Protein AF-A0A1G1TDZ5-F1 (afdb_monomer_lite)

Structure (mmCIF, N/CA/C/O backbone):
data_AF-A0A1G1TDZ5-F1
#
_entry.id   AF-A0A1G1TDZ5-F1
#
loop_
_atom_site.group_PDB
_atom_site.id
_atom_site.type_symbol
_atom_site.label_atom_id
_atom_site.label_alt_id
_atom_site.label_comp_id
_atom_site.label_asym_id
_atom_site.label_entity_id
_atom_site.label_seq_id
_atom_site.pdbx_PDB_ins_code
_atom_site.Cartn_x
_atom_site.Cartn_y
_atom_site.Cartn_z
_atom_site.occupancy
_atom_site.B_iso_or_equiv
_atom_site.auth_seq_id
_atom_site.auth_comp_id
_atom_site.auth_asym_id
_atom_site.auth_atom_id
_atom_site.pdbx_PDB_model_num
ATOM 1 N N . MET A 1 1 ? 44.564 61.780 10.512 1.00 38.81 1 MET A N 1
ATOM 2 C CA . MET A 1 1 ? 43.753 62.614 11.423 1.00 38.81 1 MET A CA 1
ATOM 3 C C . MET A 1 1 ? 42.324 62.587 10.901 1.00 38.81 1 MET A C 1
ATOM 5 O O . MET A 1 1 ? 42.172 62.954 9.751 1.00 38.81 1 MET A O 1
ATOM 9 N N . MET A 1 2 ? 41.380 62.077 11.715 1.00 38.62 2 MET A N 1
ATOM 10 C CA . MET A 1 2 ? 39.972 62.515 11.879 1.00 38.62 2 MET A CA 1
ATOM 11 C C . MET A 1 2 ? 39.078 62.724 10.620 1.00 38.62 2 MET A C 1
ATOM 13 O O . MET A 1 2 ? 39.491 63.368 9.676 1.00 38.62 2 MET A O 1
ATOM 17 N N . ILE A 1 3 ? 37.817 62.282 10.505 1.00 43.81 3 ILE A N 1
ATOM 18 C CA . ILE A 1 3 ? 36.762 61.970 11.483 1.00 43.81 3 ILE A CA 1
ATOM 19 C C . ILE A 1 3 ? 35.756 60.972 10.881 1.00 43.81 3 ILE A C 1
ATOM 21 O O . ILE A 1 3 ? 35.328 61.070 9.735 1.00 43.81 3 ILE A O 1
ATOM 25 N N . THR A 1 4 ? 35.364 60.048 11.745 1.00 51.38 4 THR A N 1
ATOM 26 C CA . THR A 1 4 ? 34.229 59.129 11.736 1.00 51.38 4 THR A CA 1
ATOM 27 C C . THR A 1 4 ? 32.879 59.829 11.514 1.00 51.38 4 THR A C 1
ATOM 29 O O . THR A 1 4 ? 32.547 60.743 12.261 1.00 51.38 4 THR A O 1
ATOM 32 N N . MET A 1 5 ? 32.019 59.312 10.632 1.00 58.53 5 MET A N 1
ATOM 33 C CA . MET A 1 5 ? 30.567 59.453 10.806 1.00 58.53 5 MET A CA 1
ATOM 34 C C . MET A 1 5 ? 29.877 58.104 10.625 1.00 58.53 5 MET A C 1
ATOM 36 O O . MET A 1 5 ? 29.780 57.548 9.535 1.00 58.53 5 MET A O 1
ATOM 40 N N . ARG A 1 6 ? 29.434 57.580 11.770 1.00 50.53 6 ARG A N 1
ATOM 41 C CA . ARG A 1 6 ? 28.494 56.474 11.908 1.00 50.53 6 ARG A CA 1
ATOM 42 C C . ARG A 1 6 ? 27.103 56.989 11.552 1.00 50.53 6 ARG A C 1
ATOM 44 O O . ARG A 1 6 ? 26.657 57.956 12.160 1.00 50.53 6 ARG A O 1
ATOM 51 N N . ILE A 1 7 ? 26.394 56.289 10.675 1.00 61.31 7 ILE A N 1
ATOM 52 C CA . ILE A 1 7 ? 24.932 56.329 10.657 1.00 61.31 7 ILE A CA 1
ATOM 53 C C . ILE A 1 7 ? 24.463 54.914 10.976 1.00 61.31 7 ILE A C 1
ATOM 55 O O . ILE A 1 7 ? 24.656 53.981 10.201 1.00 61.31 7 ILE A O 1
ATOM 59 N N . LEU A 1 8 ? 23.921 54.770 12.186 1.00 53.78 8 LEU A N 1
ATOM 60 C CA . LEU A 1 8 ? 23.141 53.618 12.609 1.00 53.78 8 LEU A CA 1
ATOM 61 C C . LEU A 1 8 ? 21.880 53.558 11.740 1.00 53.78 8 LEU A C 1
ATOM 63 O O . LEU A 1 8 ? 21.056 54.467 11.807 1.00 53.78 8 LEU A O 1
ATOM 67 N N . ALA A 1 9 ? 21.696 52.474 10.992 1.00 59.50 9 ALA A N 1
ATOM 68 C CA . ALA A 1 9 ? 20.380 52.079 10.509 1.00 59.50 9 ALA A CA 1
ATOM 69 C C . ALA A 1 9 ? 19.887 50.928 11.392 1.00 59.50 9 ALA A C 1
ATOM 71 O O . ALA A 1 9 ? 20.308 49.780 11.256 1.00 59.50 9 ALA A O 1
ATOM 72 N N . LEU A 1 10 ? 19.027 51.281 12.347 1.00 52.91 10 LEU A N 1
ATOM 73 C CA . LEU A 1 10 ? 18.202 50.360 13.116 1.00 52.91 10 LEU A CA 1
ATOM 74 C C . LEU A 1 10 ? 17.200 49.727 12.133 1.00 52.91 10 LEU A C 1
ATOM 76 O O . LEU A 1 10 ? 16.201 50.353 11.786 1.00 52.91 10 LEU A O 1
ATOM 80 N N . VAL A 1 11 ? 17.468 48.516 11.640 1.00 60.44 11 VAL A N 1
ATOM 81 C CA . VAL A 1 11 ? 16.445 47.739 10.927 1.00 60.44 11 VAL A CA 1
ATOM 82 C C . VAL A 1 11 ? 15.731 46.882 11.958 1.00 60.44 11 VAL A C 1
ATOM 84 O O . VAL A 1 11 ? 16.315 45.997 12.582 1.00 60.44 11 VAL A O 1
ATOM 87 N N . GLY A 1 12 ? 14.475 47.261 12.182 1.00 54.78 12 GLY A N 1
ATOM 88 C CA . GLY A 1 12 ? 13.583 46.706 13.178 1.00 54.78 12 GLY A CA 1
ATOM 89 C C . GLY A 1 12 ? 13.302 45.221 12.987 1.00 54.78 12 GLY A C 1
ATOM 90 O O . GLY A 1 12 ? 13.260 44.684 11.881 1.00 54.78 12 GLY A O 1
ATOM 91 N N . LEU A 1 13 ? 13.081 44.597 14.139 1.00 54.72 13 LEU A N 1
ATOM 92 C CA . LEU A 1 13 ? 12.577 43.252 14.352 1.00 54.72 13 LEU A CA 1
ATOM 93 C C . LEU A 1 13 ? 11.308 43.002 13.526 1.00 54.72 13 LEU A C 1
ATOM 95 O O . LEU A 1 13 ? 10.219 43.431 13.892 1.00 54.72 13 LEU A O 1
ATOM 99 N N . GLY A 1 14 ? 11.461 42.262 12.435 1.00 47.97 14 GLY A N 1
ATOM 100 C CA . GLY A 1 14 ? 10.373 41.625 11.705 1.00 47.97 14 GLY A CA 1
ATOM 101 C C . GLY A 1 14 ? 10.454 40.112 11.860 1.00 47.97 14 GLY A C 1
ATOM 102 O O . GLY A 1 14 ? 10.574 39.402 10.867 1.00 47.97 14 GLY A O 1
ATOM 103 N N . ALA A 1 15 ? 10.442 39.602 13.094 1.00 53.59 15 ALA A N 1
ATOM 104 C CA . ALA A 1 15 ? 10.236 38.177 13.331 1.00 53.59 15 ALA A CA 1
ATOM 105 C C . ALA A 1 15 ? 8.749 37.869 13.115 1.00 53.59 15 ALA A C 1
ATOM 107 O O . ALA A 1 15 ? 7.971 37.778 14.062 1.00 53.59 15 ALA A O 1
ATOM 108 N N . VAL A 1 16 ? 8.335 37.735 11.854 1.00 44.66 16 VAL A N 1
ATOM 109 C CA . VAL A 1 16 ? 7.077 37.059 11.541 1.00 44.66 16 VAL A CA 1
ATOM 110 C C . VAL A 1 16 ? 7.352 35.579 11.771 1.00 44.66 16 VAL A C 1
ATOM 112 O O . VAL A 1 16 ? 7.783 34.860 10.872 1.00 44.66 16 VAL A O 1
ATOM 115 N N . ALA A 1 17 ? 7.185 35.136 13.016 1.00 49.94 17 ALA A N 1
ATOM 116 C CA . ALA A 1 17 ? 7.038 33.724 13.310 1.00 49.94 17 ALA A CA 1
ATOM 117 C C . ALA A 1 17 ? 5.770 33.278 12.579 1.00 49.94 17 ALA A C 1
ATOM 119 O O . ALA A 1 17 ? 4.653 33.453 13.063 1.00 49.94 17 ALA A O 1
ATOM 120 N N . MET A 1 18 ? 5.937 32.783 11.353 1.00 44.97 18 MET A N 1
ATOM 121 C CA . MET A 1 18 ? 4.893 32.046 10.669 1.00 44.97 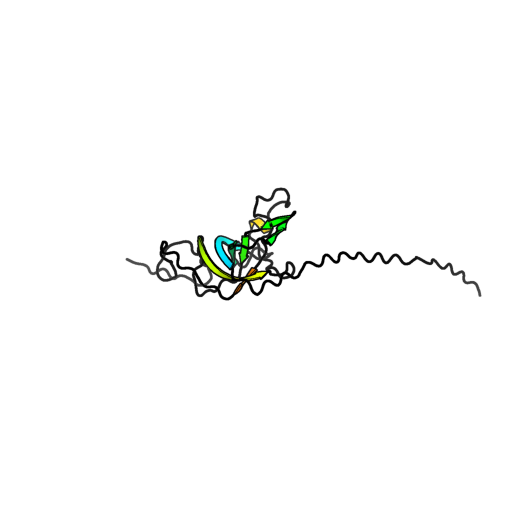18 MET A CA 1
ATOM 122 C C . MET A 1 18 ? 4.698 30.761 11.462 1.00 44.97 18 MET A C 1
ATOM 124 O O . MET A 1 18 ? 5.338 29.744 11.204 1.00 44.97 18 MET A O 1
ATOM 128 N N . SER A 1 19 ? 3.823 30.829 12.460 1.00 39.06 19 SER A N 1
ATOM 129 C CA . SER A 1 19 ? 3.266 29.684 13.164 1.00 39.06 19 SER A CA 1
ATOM 130 C C . SER A 1 19 ? 2.341 28.922 12.215 1.00 39.06 19 SER A C 1
ATOM 132 O O . SER A 1 19 ? 1.161 28.745 12.490 1.00 39.06 19 SER A O 1
ATOM 134 N N . ASN A 1 20 ? 2.880 28.418 11.102 1.00 42.09 20 ASN A N 1
ATOM 135 C CA . ASN A 1 20 ? 2.300 27.286 10.391 1.00 42.09 20 ASN A CA 1
ATOM 136 C C . ASN A 1 20 ? 2.624 26.023 11.194 1.00 42.09 20 ASN A C 1
ATOM 138 O O . ASN A 1 20 ? 3.220 25.075 10.694 1.00 42.09 20 ASN A O 1
ATOM 142 N N . SER A 1 21 ? 2.215 26.006 12.463 1.00 43.22 21 SER A N 1
ATOM 143 C CA . SER A 1 21 ? 2.016 24.766 13.192 1.00 43.22 21 SER A CA 1
ATOM 144 C C . SER A 1 21 ? 0.701 24.184 12.691 1.00 43.22 21 SER A C 1
ATOM 146 O O . SER A 1 21 ? -0.284 24.090 13.418 1.00 43.22 21 SER A O 1
ATOM 148 N N . CYS A 1 22 ? 0.682 23.801 11.413 1.00 51.12 22 CYS A N 1
ATOM 149 C CA . CYS A 1 22 ? -0.165 22.709 10.988 1.00 51.12 22 CYS A CA 1
ATOM 150 C C . CYS A 1 22 ? 0.438 21.495 11.701 1.00 51.12 22 CYS A C 1
ATOM 152 O O . CYS A 1 22 ? 1.334 20.831 11.180 1.00 51.12 22 CYS A O 1
ATOM 154 N N . GLN A 1 23 ? 0.050 21.318 12.968 1.00 44.69 23 GLN A N 1
ATOM 155 C CA . GLN A 1 23 ? 0.222 20.080 13.706 1.00 44.69 23 GLN A CA 1
ATOM 156 C C . GLN A 1 23 ? -0.540 19.056 12.884 1.00 44.69 23 GLN A C 1
ATOM 158 O O . GLN A 1 23 ? -1.745 18.879 13.022 1.00 44.69 23 GLN A O 1
ATOM 163 N N . LYS A 1 24 ? 0.165 18.470 11.918 1.00 49.88 24 LYS A N 1
ATOM 164 C CA . LYS A 1 24 ? -0.261 17.266 11.243 1.00 49.88 24 LYS A CA 1
ATOM 165 C C . LYS A 1 24 ? -0.288 16.245 12.358 1.00 49.88 24 LYS A C 1
ATOM 167 O O . LYS A 1 24 ? 0.772 15.785 12.775 1.00 49.88 24 LYS A O 1
ATOM 172 N N . GLU A 1 25 ? -1.479 16.045 12.918 1.00 50.16 25 GLU A N 1
ATOM 173 C CA . GLU A 1 25 ? -1.723 15.053 13.947 1.00 50.16 25 GLU A CA 1
ATOM 174 C C . GLU A 1 25 ? -1.015 13.785 13.501 1.00 50.16 25 GLU A C 1
ATOM 176 O O . GLU A 1 25 ? -1.219 13.280 12.391 1.00 50.16 25 GLU A O 1
ATOM 181 N N . GLU A 1 26 ? -0.071 13.357 14.328 1.00 49.94 26 GLU A N 1
ATOM 182 C CA . GLU A 1 26 ? 0.643 12.122 14.112 1.00 49.94 26 GLU A CA 1
ATOM 183 C C . GLU A 1 26 ? -0.397 11.033 14.356 1.00 49.94 26 GLU A C 1
ATOM 185 O O . GLU A 1 26 ? -0.638 10.628 15.493 1.00 49.94 26 GLU A O 1
ATOM 190 N N . PHE A 1 27 ? -1.118 10.667 13.291 1.00 50.81 27 PHE A N 1
ATOM 191 C CA . PHE A 1 27 ? -2.175 9.667 13.308 1.00 50.81 27 PHE A CA 1
ATOM 192 C C . PHE A 1 27 ? -1.529 8.315 13.615 1.00 50.81 27 PHE A C 1
ATOM 194 O O . PHE A 1 27 ? -1.185 7.521 12.740 1.00 50.81 27 PHE A O 1
ATOM 201 N N . THR A 1 28 ? -1.295 8.094 14.901 1.00 50.12 28 THR A N 1
ATOM 202 C CA . THR A 1 28 ? -0.719 6.899 15.500 1.00 50.12 28 THR A CA 1
ATOM 203 C C . THR A 1 28 ? -1.855 5.932 15.788 1.00 50.12 28 THR A C 1
ATOM 205 O O . THR A 1 28 ? -2.104 5.528 16.918 1.00 50.12 28 THR A O 1
ATOM 208 N N . SER A 1 29 ? -2.586 5.552 14.741 1.00 54.09 29 SER A N 1
ATOM 209 C CA . SER A 1 29 ? -3.474 4.399 14.833 1.00 54.09 29 SER A CA 1
ATOM 210 C C . SER A 1 29 ? -2.603 3.153 14.757 1.00 54.09 29 SER A C 1
ATOM 212 O O . SER A 1 29 ? -2.366 2.647 13.674 1.00 54.09 29 SER A O 1
ATOM 214 N N . GLU A 1 30 ? -2.027 2.723 15.883 1.00 55.03 30 GLU A N 1
ATOM 215 C CA . GLU A 1 30 ? -1.332 1.427 16.006 1.00 55.03 30 GLU A CA 1
ATOM 216 C C . GLU A 1 30 ? -2.274 0.308 16.499 1.00 55.03 30 GLU A C 1
ATOM 218 O O . GLU A 1 30 ? -1.874 -0.851 16.645 1.00 55.03 30 GLU A O 1
ATOM 223 N N . THR A 1 31 ? -3.544 0.611 16.776 1.00 58.91 31 THR A N 1
ATOM 224 C CA . THR A 1 31 ? -4.362 -0.229 17.664 1.00 58.91 31 THR A CA 1
ATOM 225 C C . THR A 1 31 ? -5.661 -0.764 17.082 1.00 58.91 31 THR A C 1
ATOM 227 O O . THR A 1 31 ? -6.208 -1.702 17.671 1.00 58.91 31 THR A O 1
ATOM 230 N N . GLU A 1 32 ? -6.136 -0.286 15.934 1.00 76.06 32 GLU A N 1
ATOM 231 C 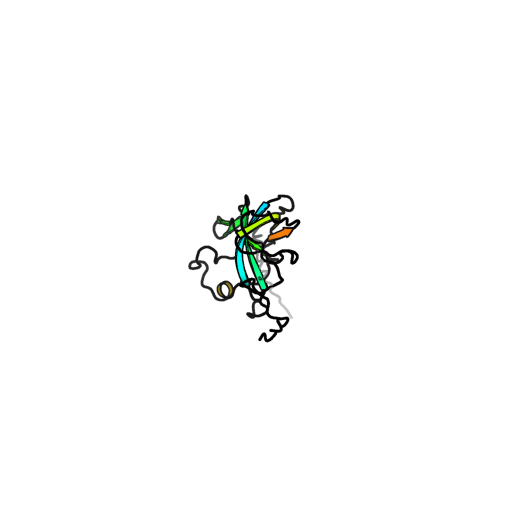CA . GLU A 1 32 ? -7.392 -0.785 15.369 1.00 76.06 32 GLU A CA 1
ATOM 232 C C . GLU A 1 32 ? -7.164 -1.933 14.379 1.00 76.06 32 GLU A C 1
ATOM 234 O O . GLU A 1 32 ? -6.279 -1.889 13.520 1.00 76.06 32 GLU A O 1
ATOM 239 N N . VAL A 1 33 ? -7.956 -2.996 14.535 1.00 87.31 33 VAL A N 1
ATOM 240 C CA . VAL A 1 33 ? -8.001 -4.096 13.573 1.00 87.31 33 VAL A CA 1
ATOM 241 C C . VAL A 1 33 ? -8.914 -3.670 12.435 1.00 87.31 33 VAL A C 1
ATOM 243 O O . VAL A 1 33 ? -10.095 -3.414 12.650 1.00 87.31 33 VAL A O 1
ATOM 246 N N . VAL A 1 34 ? -8.367 -3.625 11.227 1.00 90.62 34 VAL A N 1
ATOM 247 C CA . VAL A 1 34 ? -9.099 -3.282 10.008 1.00 90.62 34 VAL A CA 1
ATOM 248 C C . VAL A 1 34 ? -9.301 -4.511 9.140 1.00 90.62 34 VAL A C 1
ATOM 250 O O . VAL A 1 34 ? -8.522 -5.467 9.200 1.00 90.62 34 VAL A O 1
ATOM 253 N N . THR A 1 35 ? -10.333 -4.465 8.301 1.00 93.00 35 THR A N 1
ATOM 254 C CA . THR A 1 35 ? -10.476 -5.403 7.185 1.00 93.00 35 THR A CA 1
ATOM 255 C C . THR A 1 35 ? -9.969 -4.723 5.928 1.00 93.00 35 THR A C 1
ATOM 257 O O . THR A 1 35 ? -10.397 -3.618 5.600 1.00 93.00 35 THR A O 1
ATOM 260 N N . ALA A 1 36 ? -9.057 -5.384 5.226 1.00 93.06 36 ALA A N 1
ATOM 261 C CA . ALA A 1 36 ? -8.476 -4.888 3.996 1.00 93.06 36 ALA A CA 1
ATOM 262 C C . ALA A 1 36 ? -8.727 -5.861 2.845 1.00 93.06 36 ALA A C 1
ATOM 264 O O . ALA A 1 36 ? -8.782 -7.082 3.023 1.00 93.06 36 ALA A O 1
ATOM 265 N N . ARG A 1 37 ? -8.858 -5.307 1.642 1.00 94.44 37 ARG A N 1
ATOM 266 C CA . ARG A 1 37 ? -9.006 -6.058 0.398 1.00 94.44 37 ARG A CA 1
ATOM 267 C C . ARG A 1 37 ? -8.028 -5.533 -0.634 1.00 94.44 37 ARG A C 1
ATOM 269 O O . ARG A 1 37 ? -8.033 -4.346 -0.943 1.00 94.44 37 ARG A O 1
ATOM 276 N N . VAL A 1 38 ? -7.234 -6.416 -1.230 1.00 93.00 38 VAL A N 1
ATOM 277 C CA . VAL A 1 38 ? -6.386 -6.041 -2.369 1.00 93.00 38 VAL A CA 1
ATOM 278 C C . VAL A 1 38 ? -7.282 -5.682 -3.551 1.00 93.00 38 VAL A C 1
ATOM 280 O O . VAL A 1 38 ? -8.041 -6.521 -4.036 1.00 93.00 38 VAL A O 1
ATOM 283 N N . VAL A 1 39 ? -7.190 -4.447 -4.037 1.00 93.25 39 VAL A N 1
ATOM 284 C CA . VAL A 1 39 ? -7.953 -3.981 -5.206 1.00 93.25 39 VAL A CA 1
ATOM 285 C C . VAL A 1 39 ? -7.102 -3.921 -6.465 1.00 93.25 39 VAL A C 1
ATOM 287 O O . VAL A 1 39 ? -7.621 -4.101 -7.564 1.00 93.25 39 VAL A O 1
ATOM 290 N N . ARG A 1 40 ? -5.793 -3.695 -6.321 1.00 91.75 40 ARG A N 1
ATOM 291 C CA . ARG A 1 40 ? -4.861 -3.614 -7.448 1.00 91.75 40 ARG A CA 1
ATOM 292 C C . ARG A 1 40 ? -3.448 -3.981 -7.009 1.00 91.75 40 ARG A C 1
ATOM 294 O O . ARG A 1 40 ? -3.077 -3.777 -5.857 1.00 91.75 40 ARG A O 1
ATOM 301 N N . ILE A 1 41 ? -2.667 -4.504 -7.946 1.00 90.88 41 ILE A N 1
ATOM 302 C CA . ILE A 1 41 ? -1.234 -4.748 -7.787 1.00 90.88 41 ILE A CA 1
ATOM 303 C C . ILE A 1 41 ? -0.537 -3.955 -8.882 1.00 90.88 41 ILE A C 1
ATOM 305 O O . ILE A 1 41 ? -0.923 -4.024 -10.047 1.00 90.88 41 ILE A O 1
ATOM 309 N N . GLU A 1 42 ? 0.460 -3.176 -8.499 1.00 90.81 42 GLU A N 1
ATOM 310 C CA . GLU A 1 42 ? 1.185 -2.275 -9.380 1.00 90.81 42 GLU A CA 1
ATOM 311 C C . GLU A 1 42 ? 2.676 -2.587 -9.325 1.00 90.81 42 GLU A C 1
ATOM 313 O O . GLU A 1 42 ? 3.212 -3.002 -8.296 1.00 90.81 42 GLU A O 1
ATOM 318 N N . THR A 1 43 ? 3.364 -2.356 -10.438 1.00 90.12 43 THR A N 1
ATOM 319 C CA . THR A 1 43 ? 4.825 -2.359 -10.471 1.00 90.12 43 THR A CA 1
ATOM 320 C C . THR A 1 43 ? 5.315 -0.928 -10.333 1.00 90.12 43 THR A C 1
ATOM 322 O O . THR A 1 43 ? 4.952 -0.054 -11.121 1.00 90.12 43 THR A O 1
ATOM 325 N N . THR A 1 44 ? 6.149 -0.697 -9.328 1.00 91.50 44 THR A N 1
ATOM 326 C CA . THR A 1 44 ? 6.781 0.597 -9.069 1.00 91.50 44 THR A CA 1
ATOM 327 C C . THR A 1 44 ? 8.273 0.533 -9.331 1.00 91.50 44 THR A C 1
ATOM 329 O O . THR A 1 44 ? 8.862 -0.543 -9.317 1.00 91.50 44 THR A O 1
ATOM 332 N N . VAL A 1 45 ? 8.877 1.687 -9.583 1.00 91.12 45 VAL A N 1
ATOM 333 C CA . VAL A 1 45 ? 10.305 1.865 -9.833 1.00 91.12 45 VAL A CA 1
ATOM 334 C C . VAL A 1 45 ? 10.831 3.042 -9.016 1.00 91.12 45 VAL A C 1
ATOM 336 O O . VAL A 1 45 ? 10.080 3.934 -8.603 1.00 91.12 45 VAL A O 1
ATOM 339 N N . ASN A 1 46 ? 12.142 3.057 -8.789 1.00 89.69 46 ASN A N 1
ATOM 340 C CA . ASN A 1 46 ? 12.814 4.202 -8.183 1.00 89.69 46 ASN A CA 1
ATOM 341 C C . ASN A 1 46 ? 12.877 5.413 -9.134 1.00 89.69 46 ASN A C 1
ATOM 343 O O . ASN A 1 46 ? 12.497 5.324 -10.299 1.00 89.69 46 ASN A O 1
ATOM 347 N N . ALA A 1 47 ? 13.418 6.536 -8.651 1.00 86.25 47 ALA A N 1
ATOM 348 C CA . ALA A 1 47 ? 13.558 7.780 -9.421 1.00 86.25 47 ALA A CA 1
ATOM 349 C C . ALA A 1 47 ? 14.366 7.645 -10.724 1.00 86.25 47 ALA A C 1
ATOM 351 O O . ALA A 1 47 ? 14.230 8.461 -11.628 1.00 86.25 47 ALA A O 1
ATOM 352 N N . ASN A 1 48 ? 15.185 6.598 -10.844 1.00 88.69 48 ASN A N 1
ATOM 353 C CA . ASN A 1 48 ? 15.958 6.301 -12.048 1.00 88.69 48 ASN A CA 1
ATOM 354 C C . ASN A 1 48 ? 15.243 5.305 -12.976 1.00 88.69 48 ASN A C 1
ATOM 356 O O . ASN A 1 48 ? 15.872 4.769 -13.886 1.00 88.69 48 ASN A O 1
ATOM 360 N N . SER A 1 49 ? 13.963 5.010 -12.725 1.00 85.44 49 SER A N 1
ATOM 361 C CA . SER A 1 49 ? 13.183 3.977 -13.416 1.00 85.44 49 SER A CA 1
ATOM 362 C C . SER A 1 49 ? 13.814 2.578 -13.365 1.00 85.44 49 SER A C 1
ATOM 364 O O . SER A 1 49 ? 13.695 1.787 -14.298 1.00 85.44 49 SER A O 1
ATOM 366 N N . LYS A 1 50 ? 14.509 2.265 -12.266 1.00 88.25 50 LYS A N 1
ATOM 367 C CA . LYS A 1 50 ? 15.149 0.966 -12.007 1.00 88.25 50 LYS A CA 1
ATOM 368 C C . LYS A 1 50 ? 14.537 0.291 -10.777 1.00 88.25 50 LYS A C 1
ATOM 370 O O . LYS A 1 50 ? 13.794 0.922 -10.026 1.00 88.25 50 LYS A O 1
ATOM 375 N N . ASN A 1 51 ? 14.919 -0.967 -10.553 1.00 87.75 51 ASN A N 1
ATOM 376 C CA . ASN A 1 51 ? 14.559 -1.789 -9.392 1.00 87.75 51 ASN A CA 1
ATOM 377 C C . ASN A 1 51 ? 13.037 -1.936 -9.236 1.00 87.75 51 ASN A C 1
ATOM 379 O O . ASN A 1 51 ? 12.451 -1.292 -8.363 1.00 87.75 51 ASN A O 1
ATOM 383 N N . PRO A 1 52 ? 12.385 -2.738 -10.100 1.00 88.25 52 PRO A N 1
ATOM 384 C CA . PRO A 1 52 ? 10.950 -2.935 -10.012 1.00 88.25 52 PRO A CA 1
ATOM 385 C C . PRO A 1 52 ? 10.581 -3.567 -8.665 1.00 88.25 52 PRO A C 1
ATOM 387 O O . PRO A 1 52 ? 11.110 -4.615 -8.301 1.00 88.25 52 PRO A O 1
ATOM 390 N N . ARG A 1 53 ? 9.646 -2.952 -7.937 1.00 89.06 53 ARG A N 1
ATOM 391 C CA . ARG A 1 53 ? 9.069 -3.509 -6.705 1.00 89.06 53 ARG A CA 1
ATOM 392 C C . ARG A 1 53 ? 7.544 -3.547 -6.812 1.00 89.06 53 ARG A C 1
ATOM 394 O O . ARG A 1 53 ? 6.944 -2.557 -7.254 1.00 89.06 53 ARG A O 1
ATOM 401 N N . PRO A 1 54 ? 6.900 -4.662 -6.418 1.00 90.62 54 PRO A N 1
ATOM 402 C CA . PRO A 1 54 ? 5.452 -4.705 -6.297 1.00 90.62 54 PRO A CA 1
ATOM 403 C C . PRO A 1 54 ? 4.947 -3.715 -5.238 1.00 90.62 54 PRO A C 1
ATOM 405 O O . PRO A 1 54 ? 5.557 -3.530 -4.184 1.00 90.62 54 PRO A O 1
ATOM 408 N N . ARG A 1 55 ? 3.805 -3.103 -5.538 1.00 92.81 55 ARG A N 1
ATOM 409 C CA . ARG A 1 55 ? 3.000 -2.275 -4.642 1.00 92.81 55 ARG A CA 1
ATOM 410 C C . ARG A 1 55 ? 1.574 -2.797 -4.676 1.00 92.81 55 ARG A C 1
ATOM 412 O O . ARG A 1 55 ? 1.005 -2.962 -5.753 1.00 92.81 55 ARG A O 1
ATOM 419 N N . TRP A 1 56 ? 0.982 -3.025 -3.515 1.00 94.50 56 TRP A N 1
ATOM 420 C CA . TRP A 1 56 ? -0.430 -3.377 -3.412 1.00 94.50 56 TRP A CA 1
ATOM 421 C C . TRP A 1 56 ? -1.234 -2.127 -3.106 1.00 94.50 56 TRP A C 1
ATOM 423 O O . TRP A 1 56 ? -0.869 -1.353 -2.223 1.00 94.50 56 TRP A O 1
ATOM 433 N N . VAL A 1 57 ? -2.337 -1.950 -3.821 1.00 93.94 57 VAL A N 1
ATOM 434 C CA . VAL A 1 57 ? -3.385 -1.009 -3.445 1.00 93.94 57 VAL A CA 1
ATOM 435 C C . VAL A 1 57 ? -4.461 -1.808 -2.738 1.00 93.94 57 VAL A C 1
ATOM 437 O O . VAL A 1 57 ? -4.981 -2.790 -3.281 1.00 93.94 57 VAL A O 1
ATOM 440 N N . VAL A 1 58 ? -4.775 -1.390 -1.522 1.00 94.19 58 VAL A N 1
ATOM 441 C CA . VAL A 1 58 ? -5.753 -2.043 -0.660 1.00 94.19 58 VAL A CA 1
ATOM 442 C C . VAL A 1 58 ? -6.868 -1.066 -0.329 1.00 94.19 58 VAL A C 1
ATOM 444 O O . VAL A 1 58 ? -6.607 0.102 -0.060 1.00 94.19 58 VAL A O 1
ATOM 447 N N . ASP A 1 59 ? -8.102 -1.546 -0.379 1.00 93.44 59 ASP A N 1
ATOM 448 C CA . ASP A 1 59 ? -9.266 -0.873 0.193 1.00 93.44 59 ASP A CA 1
ATOM 449 C C . ASP A 1 59 ? -9.387 -1.295 1.656 1.00 93.44 59 ASP A C 1
ATOM 451 O O . ASP A 1 59 ? -9.211 -2.480 1.956 1.00 93.44 59 ASP A O 1
ATOM 455 N N . ILE A 1 60 ? -9.614 -0.346 2.562 1.00 88.50 60 ILE A N 1
ATOM 456 C CA . ILE A 1 60 ? -9.551 -0.587 4.007 1.00 88.50 60 ILE A CA 1
ATOM 457 C C . ILE A 1 60 ? -10.814 -0.056 4.663 1.00 88.50 60 ILE A C 1
ATOM 459 O O . ILE A 1 60 ? -11.087 1.137 4.634 1.00 88.50 60 ILE A O 1
ATOM 463 N N . ALA A 1 61 ? -11.554 -0.942 5.322 1.00 86.94 61 ALA A N 1
ATOM 464 C CA . ALA A 1 61 ? -12.751 -0.591 6.070 1.00 86.94 61 ALA A CA 1
ATOM 465 C C . ALA A 1 61 ? -12.511 -0.741 7.583 1.00 86.94 61 ALA A C 1
ATOM 467 O O . ALA A 1 61 ? -11.873 -1.719 8.000 1.00 86.94 61 ALA A O 1
ATOM 468 N N . PRO A 1 62 ? -13.039 0.179 8.416 1.00 76.19 62 PRO A N 1
ATOM 469 C CA . PRO A 1 62 ? -13.869 1.355 8.091 1.00 76.19 62 PRO A CA 1
ATOM 470 C C . PRO A 1 62 ? -13.057 2.649 7.842 1.00 76.19 62 PRO A C 1
ATOM 472 O O . PRO A 1 62 ? -13.521 3.743 8.147 1.00 76.19 62 PRO A O 1
ATOM 475 N N . LEU A 1 63 ? -11.816 2.545 7.364 1.00 75.94 63 LEU A N 1
ATOM 476 C CA . LEU A 1 63 ? -10.854 3.642 7.419 1.00 75.94 63 LEU A CA 1
ATOM 477 C C . LEU A 1 63 ? -11.085 4.700 6.327 1.00 75.94 63 LEU A C 1
ATOM 479 O O . LEU A 1 63 ? -10.978 4.419 5.136 1.00 75.94 63 LEU A O 1
ATOM 483 N N . GLU A 1 64 ? -11.285 5.948 6.749 1.00 81.44 64 GLU A N 1
ATOM 484 C CA . GLU A 1 64 ? -11.261 7.124 5.878 1.00 81.44 64 GLU A CA 1
ATOM 485 C C . GLU A 1 64 ? -10.012 7.959 6.183 1.00 81.44 64 GLU A C 1
ATOM 487 O O . GLU A 1 64 ? -9.877 8.548 7.255 1.00 81.44 64 GLU A O 1
ATOM 492 N N . LEU A 1 65 ? -9.064 7.996 5.247 1.00 78.69 65 LEU A N 1
ATOM 493 C CA . LEU A 1 65 ? -7.819 8.747 5.395 1.00 78.69 65 LEU A CA 1
ATOM 494 C C . LEU A 1 65 ? -7.958 10.149 4.795 1.00 78.69 65 LEU A C 1
ATOM 496 O O . LEU A 1 65 ? -8.550 10.298 3.723 1.00 78.69 65 LEU A O 1
ATOM 500 N N . PRO A 1 66 ? -7.368 11.186 5.414 1.00 71.38 66 PRO A N 1
ATOM 501 C CA . PRO A 1 66 ? -7.334 12.511 4.814 1.00 71.38 66 PRO A CA 1
ATOM 502 C C . PRO A 1 66 ? -6.555 12.452 3.498 1.00 71.38 66 PRO A C 1
ATOM 504 O O . PRO A 1 66 ? -5.378 12.085 3.465 1.00 71.38 66 PRO A O 1
ATOM 507 N N . GLY A 1 67 ? -7.221 12.804 2.404 1.00 70.31 67 GLY A N 1
ATOM 508 C CA . GLY A 1 67 ? -6.628 12.843 1.077 1.00 70.31 67 GLY A CA 1
ATOM 509 C C . GLY A 1 67 ? -6.428 14.256 0.548 1.00 70.31 67 GLY A C 1
ATOM 510 O O . GLY A 1 67 ? -6.529 15.262 1.254 1.00 70.31 67 GLY A O 1
ATOM 511 N N . TRP A 1 68 ? -6.092 14.333 -0.736 1.00 65.50 68 TRP A N 1
ATOM 512 C CA . TRP A 1 68 ? -5.823 15.600 -1.406 1.00 65.50 68 TRP A CA 1
ATOM 513 C C . TRP A 1 68 ? -7.106 16.419 -1.582 1.00 65.50 68 TRP A C 1
ATOM 515 O O . TRP A 1 68 ? -8.172 15.874 -1.874 1.00 65.50 68 TRP A O 1
ATOM 525 N N . THR A 1 69 ? -7.021 17.747 -1.445 1.00 68.19 69 THR A N 1
ATOM 526 C CA . THR A 1 69 ? -8.156 18.686 -1.623 1.00 68.19 69 THR A CA 1
ATOM 527 C C . THR A 1 69 ? -9.385 18.387 -0.751 1.00 68.19 69 THR A C 1
ATOM 529 O O . THR A 1 69 ? -10.511 18.679 -1.142 1.00 68.19 69 THR A O 1
ATOM 532 N N . GLY A 1 70 ? -9.191 17.783 0.427 1.00 68.25 70 GLY A N 1
ATOM 533 C CA . GLY A 1 70 ? -10.288 17.451 1.343 1.00 68.25 70 GLY A CA 1
ATOM 534 C C . GLY A 1 70 ? -11.125 16.240 0.920 1.00 68.25 70 GLY A C 1
ATOM 535 O O . GLY A 1 70 ? -12.149 15.965 1.536 1.00 68.25 70 GLY A O 1
ATOM 536 N N . ARG A 1 71 ? -10.703 15.499 -0.114 1.00 72.44 71 ARG A N 1
ATOM 537 C CA . ARG A 1 71 ? -11.297 14.199 -0.445 1.00 72.44 71 ARG A CA 1
ATOM 538 C C . ARG A 1 71 ? -10.737 13.140 0.489 1.00 72.44 71 ARG A C 1
ATOM 540 O O . ARG A 1 71 ? -9.531 13.103 0.702 1.00 72.44 71 ARG A O 1
ATOM 547 N N . LEU A 1 72 ? -11.596 12.276 1.011 1.00 82.38 72 LEU A N 1
ATOM 548 C CA . LEU A 1 72 ? -11.171 11.145 1.827 1.00 82.38 72 LEU A CA 1
ATOM 549 C C . LEU A 1 72 ? -10.717 9.993 0.926 1.00 82.38 72 LEU A C 1
ATOM 551 O O . LEU A 1 72 ? -11.317 9.731 -0.119 1.00 82.38 72 LEU A O 1
ATOM 555 N N . TYR A 1 73 ? -9.645 9.319 1.325 1.00 83.56 73 TYR A N 1
ATOM 556 C CA . TYR A 1 73 ? -9.184 8.090 0.699 1.00 83.56 73 TYR A CA 1
ATOM 557 C C . TYR A 1 73 ? -9.673 6.887 1.497 1.00 83.56 73 TYR A C 1
ATOM 559 O O . TYR A 1 73 ? -9.417 6.794 2.693 1.00 83.56 73 TYR A O 1
ATOM 567 N N . THR A 1 74 ? -10.305 5.936 0.812 1.00 87.06 74 THR A N 1
ATOM 568 C CA . THR A 1 74 ? -10.593 4.594 1.355 1.00 87.06 74 THR A CA 1
ATOM 569 C C . THR A 1 74 ? -9.519 3.577 0.957 1.00 87.06 74 THR A C 1
ATOM 571 O O . THR A 1 74 ? -9.489 2.451 1.447 1.00 87.06 74 THR A O 1
ATOM 574 N N . GLN A 1 75 ? -8.611 3.981 0.060 1.00 91.56 75 GLN A N 1
ATOM 575 C CA . GLN A 1 75 ? -7.537 3.148 -0.463 1.00 91.56 75 GLN A CA 1
ATOM 576 C C . GLN A 1 75 ? -6.170 3.638 0.001 1.00 91.56 75 GLN A C 1
ATOM 578 O O . GLN A 1 75 ? -5.913 4.841 0.082 1.00 91.56 75 GLN A O 1
ATOM 583 N N . ALA A 1 76 ? -5.270 2.690 0.228 1.00 91.88 76 ALA A N 1
ATOM 584 C CA . ALA A 1 76 ? -3.887 2.949 0.588 1.00 91.88 76 ALA A CA 1
ATOM 585 C C . ALA A 1 76 ? -2.931 2.052 -0.198 1.00 91.88 76 ALA A C 1
ATOM 587 O O . ALA A 1 76 ? -3.309 0.981 -0.681 1.00 91.88 76 ALA A O 1
ATOM 588 N N . LYS A 1 77 ? -1.676 2.489 -0.308 1.00 93.19 77 LYS A N 1
ATOM 589 C CA . LYS A 1 77 ? -0.587 1.674 -0.848 1.00 93.19 77 LYS A CA 1
ATOM 590 C C . LYS A 1 77 ? 0.168 0.954 0.267 1.00 93.19 77 LYS A C 1
ATOM 592 O O . LYS A 1 77 ? 0.378 1.505 1.346 1.00 93.19 77 LYS A O 1
ATOM 597 N N . VAL A 1 78 ? 0.611 -0.263 -0.025 1.00 94.00 78 VAL A N 1
ATOM 598 C CA . VAL A 1 78 ? 1.421 -1.104 0.862 1.00 94.00 78 VAL A CA 1
ATOM 599 C C . VAL A 1 78 ? 2.564 -1.709 0.050 1.00 94.00 78 VAL A C 1
ATOM 601 O O . VAL A 1 78 ? 2.348 -2.171 -1.072 1.00 94.00 78 VAL A O 1
ATOM 604 N N . PHE A 1 79 ? 3.774 -1.710 0.611 1.00 91.94 79 PHE A N 1
ATOM 605 C CA . PHE A 1 79 ? 4.975 -2.274 -0.022 1.00 91.94 79 PHE A CA 1
ATOM 606 C C . PHE A 1 79 ? 5.516 -3.528 0.679 1.00 91.94 79 PHE A C 1
ATOM 608 O O . PHE A 1 79 ? 6.291 -4.271 0.073 1.00 91.94 79 PHE A O 1
ATOM 615 N N . ASP A 1 80 ? 5.114 -3.772 1.926 1.00 87.62 80 ASP A N 1
ATOM 616 C CA . ASP A 1 80 ? 5.671 -4.807 2.806 1.00 87.62 80 ASP A CA 1
ATOM 617 C C . ASP A 1 80 ? 4.578 -5.774 3.287 1.00 87.62 80 ASP A C 1
ATOM 619 O O . ASP A 1 80 ? 4.332 -5.922 4.484 1.00 87.62 80 ASP A O 1
ATOM 623 N N . LEU A 1 81 ? 3.879 -6.424 2.349 1.00 86.69 81 LEU A N 1
ATOM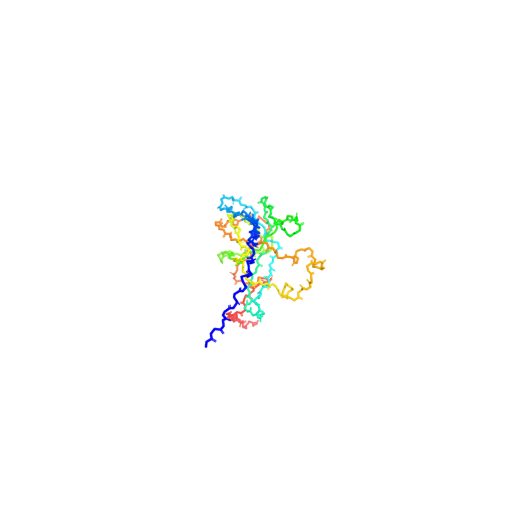 624 C CA . LEU A 1 81 ? 3.058 -7.583 2.708 1.00 86.69 81 LEU A CA 1
ATOM 625 C C . LEU A 1 81 ? 3.970 -8.801 2.973 1.00 86.69 81 LEU A C 1
ATOM 627 O O . LEU A 1 81 ? 4.944 -8.977 2.239 1.00 86.69 81 LEU A O 1
ATOM 631 N N . PRO A 1 82 ? 3.678 -9.640 3.988 1.00 83.44 82 PRO A N 1
ATOM 632 C CA . PRO A 1 82 ? 4.441 -10.849 4.290 1.00 83.44 82 PRO A CA 1
ATOM 633 C C . PRO A 1 82 ? 4.590 -11.759 3.070 1.00 83.44 82 PRO A C 1
ATOM 635 O O . PRO A 1 82 ? 3.645 -11.976 2.326 1.00 83.44 82 PRO A O 1
ATOM 638 N N . ASP A 1 83 ? 5.757 -12.357 2.874 1.00 79.06 83 ASP A N 1
ATOM 639 C CA . ASP A 1 83 ? 6.018 -13.277 1.759 1.00 79.06 83 ASP A CA 1
ATOM 640 C C . ASP A 1 83 ? 5.470 -14.699 1.989 1.00 79.06 83 ASP A C 1
ATOM 642 O O . ASP A 1 83 ? 5.512 -15.549 1.098 1.00 79.06 83 ASP A O 1
ATOM 646 N N . THR A 1 84 ? 4.909 -14.957 3.171 1.00 72.94 84 THR A N 1
ATOM 647 C CA . THR A 1 84 ? 4.350 -16.253 3.575 1.00 72.94 84 THR A CA 1
ATOM 648 C C . THR A 1 84 ? 3.017 -16.585 2.902 1.00 72.94 84 THR A C 1
ATOM 650 O O . THR A 1 84 ? 2.526 -17.707 3.026 1.00 72.94 84 THR A O 1
ATOM 653 N N . LEU A 1 85 ? 2.414 -15.624 2.197 1.00 75.75 85 LEU A N 1
ATOM 654 C CA . LEU A 1 85 ? 1.065 -15.700 1.644 1.00 75.75 85 LEU A CA 1
ATOM 655 C C . LEU A 1 85 ? 1.018 -15.070 0.245 1.00 75.75 85 LEU A C 1
ATOM 657 O O . LEU A 1 85 ? 1.751 -14.128 -0.049 1.00 75.75 85 LEU A O 1
ATOM 661 N N . CYS A 1 86 ? 0.125 -15.553 -0.627 1.00 79.62 86 CYS A N 1
ATOM 662 C CA . CYS A 1 86 ? -0.132 -14.879 -1.903 1.00 79.62 86 CYS A CA 1
ATOM 663 C C . CYS A 1 86 ? -1.268 -13.875 -1.765 1.00 79.62 86 CYS A C 1
ATOM 665 O O . CYS A 1 86 ? -2.388 -14.220 -1.389 1.00 79.62 86 CYS A O 1
ATOM 667 N N . TYR A 1 87 ? -0.980 -12.642 -2.161 1.00 83.50 87 TYR A N 1
ATOM 668 C CA . TYR A 1 87 ? -1.929 -11.539 -2.166 1.00 83.50 87 TYR A CA 1
ATOM 669 C C . TYR A 1 87 ? -2.294 -11.208 -3.609 1.00 83.50 87 TYR A C 1
ATOM 671 O O . TYR A 1 87 ? -1.590 -10.453 -4.283 1.00 83.50 87 TYR A O 1
ATOM 679 N N . GLY A 1 88 ? -3.374 -11.825 -4.086 1.00 87.62 88 GLY A N 1
ATOM 680 C CA . GLY A 1 88 ? -3.980 -11.529 -5.380 1.00 87.62 88 GLY A CA 1
ATOM 681 C C . GLY A 1 88 ? -5.032 -10.428 -5.265 1.00 87.62 88 GLY A C 1
ATOM 682 O O . GLY A 1 88 ? -5.490 -10.096 -4.173 1.00 87.62 88 GLY A O 1
ATOM 683 N N . VAL A 1 89 ? -5.456 -9.869 -6.400 1.00 89.88 89 VAL A N 1
ATOM 684 C CA . VAL A 1 89 ? -6.619 -8.969 -6.422 1.00 89.88 89 VAL A CA 1
ATOM 685 C C . VAL A 1 89 ? -7.845 -9.718 -5.897 1.00 89.88 89 VAL A C 1
ATOM 687 O O . VAL A 1 89 ? -8.124 -10.840 -6.306 1.00 89.88 89 VAL A O 1
ATOM 690 N N . GLY A 1 90 ? -8.578 -9.089 -4.984 1.00 89.06 90 GLY A N 1
ATOM 691 C CA . GLY A 1 90 ? -9.731 -9.669 -4.308 1.00 89.06 90 GLY A CA 1
ATOM 692 C C . GLY A 1 90 ? -9.413 -10.353 -2.980 1.00 89.06 90 GLY A C 1
ATOM 693 O O . GLY A 1 90 ? -10.348 -10.537 -2.204 1.00 89.06 90 GLY A O 1
ATOM 694 N N . THR A 1 91 ? -8.144 -10.664 -2.680 1.00 90.00 91 THR A N 1
ATOM 695 C CA . THR A 1 91 ? -7.746 -11.247 -1.390 1.00 90.00 91 THR A CA 1
ATOM 696 C C . THR A 1 91 ? -8.158 -10.323 -0.249 1.00 90.00 91 THR A C 1
ATOM 698 O O . THR A 1 91 ? -7.811 -9.140 -0.250 1.00 90.00 91 THR A O 1
ATOM 701 N N . GLN A 1 92 ? -8.887 -10.879 0.719 1.00 93.12 92 GLN A N 1
ATOM 702 C CA . GLN A 1 92 ? -9.290 -10.193 1.942 1.00 93.12 92 GLN A CA 1
ATOM 703 C C . GLN A 1 92 ? -8.452 -10.676 3.120 1.00 93.12 92 GLN A C 1
ATOM 705 O O . GLN A 1 92 ? -8.113 -11.856 3.222 1.00 93.12 92 GLN A O 1
ATOM 710 N N . PHE A 1 93 ? -8.120 -9.765 4.020 1.00 92.44 93 PHE A N 1
ATOM 711 C CA . PHE A 1 93 ? -7.380 -10.075 5.232 1.00 92.44 93 PHE A CA 1
ATOM 712 C C . PHE A 1 93 ? -7.716 -9.067 6.328 1.00 92.44 93 PHE A C 1
ATOM 714 O O . PHE A 1 93 ? -8.113 -7.936 6.047 1.00 92.44 93 PHE A O 1
ATOM 721 N N . THR A 1 94 ? -7.552 -9.468 7.583 1.00 93.44 94 THR A N 1
ATOM 722 C CA . THR A 1 94 ? -7.520 -8.533 8.706 1.00 93.44 94 THR A CA 1
ATOM 723 C C . THR A 1 94 ? -6.081 -8.168 9.025 1.00 93.44 94 THR A C 1
ATOM 725 O O . THR A 1 94 ? -5.163 -8.963 8.814 1.00 93.44 94 THR A O 1
ATOM 728 N N . ALA A 1 95 ? -5.865 -6.946 9.495 1.00 92.31 95 ALA A N 1
ATOM 729 C CA . ALA A 1 95 ? -4.551 -6.477 9.910 1.00 92.31 95 ALA A CA 1
ATOM 730 C C . ALA A 1 95 ? -4.689 -5.367 10.949 1.00 92.31 95 ALA A C 1
ATOM 732 O O . ALA A 1 95 ? -5.731 -4.724 11.062 1.00 92.31 95 ALA A O 1
ATOM 733 N N . ARG A 1 96 ? -3.606 -5.103 11.673 1.00 91.31 96 ARG A N 1
ATOM 734 C CA . ARG A 1 96 ? -3.375 -3.787 12.272 1.00 91.31 96 ARG A CA 1
ATOM 735 C C . ARG A 1 96 ? -2.635 -2.936 11.256 1.00 91.31 96 ARG A C 1
ATOM 737 O O . ARG A 1 96 ? -1.824 -3.463 10.492 1.00 91.31 96 ARG A O 1
ATOM 744 N N . TYR A 1 97 ? -2.886 -1.639 11.255 1.00 89.12 97 TYR A N 1
ATOM 745 C CA . TYR A 1 97 ? -2.182 -0.714 10.376 1.00 89.12 97 TYR A CA 1
ATOM 746 C C . TYR A 1 97 ? -1.427 0.332 11.187 1.00 89.12 97 TYR A C 1
ATOM 748 O O . TYR A 1 97 ? -1.607 0.430 12.393 1.00 89.12 97 TYR A O 1
ATOM 756 N N . LYS A 1 98 ? -0.558 1.073 10.507 1.00 89.19 98 LYS A N 1
ATOM 757 C CA . LYS A 1 98 ? 0.021 2.339 10.946 1.00 89.19 98 LYS A CA 1
ATOM 758 C C . LYS A 1 98 ? 0.202 3.211 9.713 1.00 89.19 98 LYS A C 1
ATOM 760 O O . LYS A 1 98 ? 0.691 2.729 8.689 1.00 89.19 98 LYS A O 1
ATOM 765 N N . LEU A 1 99 ? -0.190 4.480 9.798 1.00 88.00 99 LEU A N 1
ATOM 766 C CA . LEU A 1 99 ? 0.030 5.431 8.711 1.00 88.00 99 LEU A CA 1
ATOM 767 C C . LEU A 1 99 ? 1.514 5.788 8.627 1.00 88.00 99 LEU A C 1
ATOM 769 O O . LEU A 1 99 ? 2.104 6.234 9.611 1.00 88.00 99 LEU A O 1
ATOM 773 N N . THR A 1 100 ? 2.111 5.630 7.448 1.00 88.31 100 THR A N 1
ATOM 774 C CA . THR A 1 100 ? 3.481 6.080 7.203 1.00 88.31 100 THR A CA 1
ATOM 775 C C . THR A 1 100 ? 3.479 7.603 7.034 1.00 88.31 100 THR A C 1
ATOM 777 O O . THR A 1 100 ? 2.802 8.120 6.130 1.00 88.31 100 THR A O 1
ATOM 780 N N . PRO A 1 101 ? 4.235 8.353 7.861 1.00 86.25 101 PRO A N 1
ATOM 781 C CA . PRO A 1 101 ? 4.366 9.795 7.706 1.00 86.25 101 PRO A CA 1
ATOM 782 C C . PRO A 1 101 ? 4.801 10.163 6.288 1.00 86.25 101 PRO A C 1
ATOM 784 O O . PRO A 1 101 ? 5.626 9.487 5.683 1.00 86.25 101 PRO A O 1
ATOM 787 N N . GLN A 1 102 ? 4.279 11.268 5.753 1.00 82.50 102 GLN A N 1
ATOM 788 C CA . GLN A 1 102 ? 4.538 11.670 4.363 1.00 82.50 102 GLN A CA 1
ATOM 789 C C . GLN A 1 102 ? 6.034 11.796 4.031 1.00 82.50 102 GLN A C 1
ATOM 791 O O . GLN A 1 102 ? 6.447 11.440 2.935 1.00 82.50 102 GLN A O 1
ATOM 796 N N . THR A 1 103 ? 6.845 12.270 4.979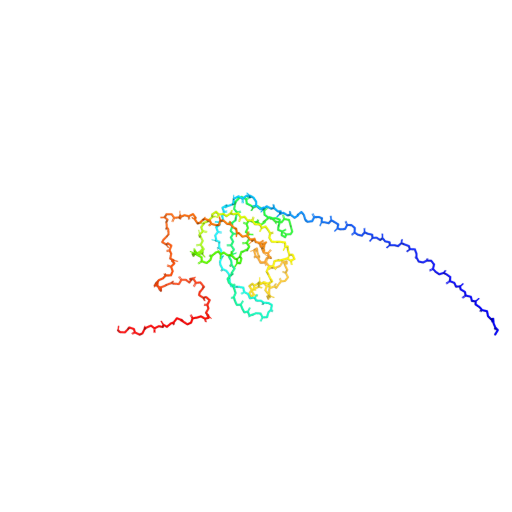 1.00 84.56 103 THR A N 1
ATOM 797 C CA . THR A 1 103 ? 8.305 12.409 4.840 1.00 84.56 103 THR A CA 1
ATOM 798 C C . THR A 1 103 ? 9.057 11.077 4.865 1.00 84.56 103 THR A C 1
ATOM 800 O O . THR A 1 103 ? 10.241 11.051 4.547 1.00 84.56 103 THR A O 1
ATOM 803 N N . GLN A 1 104 ? 8.387 9.990 5.250 1.00 90.12 104 GLN A N 1
ATOM 804 C CA . GLN A 1 104 ? 8.930 8.635 5.361 1.00 90.12 104 GLN A CA 1
ATOM 805 C C . GLN A 1 104 ? 8.321 7.670 4.335 1.00 90.12 104 GLN A C 1
ATOM 807 O O . GLN A 1 104 ? 8.655 6.490 4.350 1.00 90.12 104 GLN A O 1
ATOM 812 N N . GLN A 1 105 ? 7.422 8.138 3.461 1.00 90.12 105 GLN A N 1
ATOM 813 C CA . GLN A 1 105 ? 6.844 7.280 2.429 1.00 90.12 105 GLN A CA 1
ATOM 814 C C . GLN A 1 105 ? 7.908 6.806 1.447 1.00 90.12 105 GLN A C 1
ATOM 816 O O . GLN A 1 105 ? 8.846 7.533 1.107 1.00 90.12 105 GLN A O 1
ATOM 821 N N . THR A 1 106 ? 7.717 5.590 0.949 1.00 89.25 106 THR A N 1
ATOM 822 C CA . THR A 1 106 ? 8.614 4.978 -0.015 1.00 89.25 106 THR A CA 1
ATOM 823 C C . THR A 1 106 ? 8.642 5.832 -1.290 1.00 89.25 106 THR A C 1
ATOM 825 O O . THR A 1 106 ? 7.585 6.114 -1.867 1.00 89.25 106 THR A O 1
ATOM 828 N N . PRO A 1 107 ? 9.830 6.229 -1.789 1.00 89.38 107 PRO A N 1
ATOM 829 C CA . PRO A 1 107 ? 9.959 7.104 -2.956 1.00 89.38 107 PRO A CA 1
ATOM 830 C C . PRO A 1 107 ? 9.702 6.366 -4.280 1.00 89.38 107 PRO A C 1
ATOM 832 O O . PRO A 1 107 ? 10.134 6.818 -5.338 1.00 89.38 107 PRO A O 1
ATOM 835 N N . TRP A 1 108 ? 9.074 5.191 -4.240 1.00 90.50 108 TRP A N 1
ATOM 836 C CA . TRP A 1 108 ? 8.771 4.412 -5.429 1.00 90.50 108 TRP A CA 1
ATOM 837 C C . TRP A 1 108 ? 7.395 4.739 -5.966 1.00 90.50 108 TRP A C 1
ATOM 839 O O . TRP A 1 108 ? 6.400 4.822 -5.241 1.00 90.50 108 TRP A O 1
ATOM 849 N N . ALA A 1 109 ? 7.365 4.867 -7.279 1.00 88.50 109 ALA A N 1
ATOM 850 C CA . ALA A 1 109 ? 6.203 5.266 -8.034 1.00 88.50 109 ALA A CA 1
ATOM 851 C C . ALA A 1 109 ? 6.079 4.372 -9.264 1.00 88.50 109 ALA A C 1
ATOM 853 O O . ALA A 1 109 ? 7.055 3.813 -9.769 1.00 88.5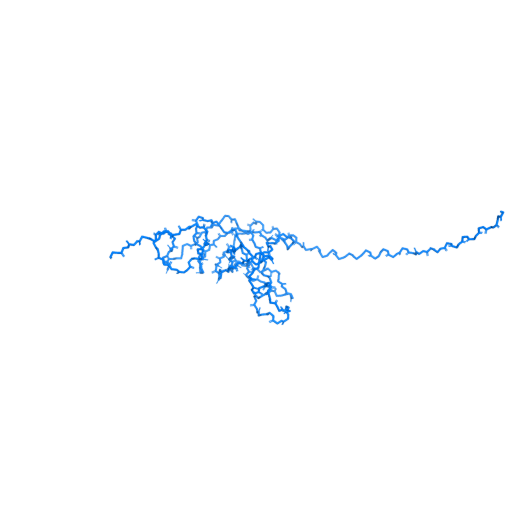0 109 ALA A O 1
ATOM 854 N N . THR A 1 110 ? 4.859 4.206 -9.742 1.00 88.12 110 THR A N 1
ATOM 855 C CA . THR A 1 110 ? 4.603 3.670 -11.074 1.00 88.12 110 THR A CA 1
ATOM 856 C C . THR A 1 110 ? 5.239 4.583 -12.118 1.00 88.12 110 THR A C 1
ATOM 858 O O . THR A 1 110 ? 5.449 5.775 -11.892 1.00 88.12 110 THR A O 1
ATOM 861 N N . ILE A 1 111 ? 5.515 4.036 -13.300 1.00 83.06 111 ILE A N 1
ATOM 862 C CA . ILE A 1 111 ? 5.974 4.835 -14.444 1.00 83.06 111 ILE A CA 1
ATOM 863 C C . ILE A 1 111 ? 4.981 5.978 -14.707 1.00 83.06 111 ILE A C 1
ATOM 865 O O . ILE A 1 111 ? 5.390 7.112 -14.920 1.00 83.06 111 ILE A O 1
ATOM 869 N N . TYR A 1 112 ? 3.675 5.713 -14.606 1.00 76.81 112 TYR A N 1
ATOM 870 C CA . TYR A 1 112 ? 2.668 6.759 -14.755 1.00 76.81 112 TYR A CA 1
ATOM 871 C C . TYR A 1 112 ? 2.860 7.884 -13.731 1.00 76.81 112 TYR A C 1
ATOM 873 O O . TYR A 1 112 ? 2.972 9.027 -14.135 1.00 76.81 112 TYR A O 1
ATOM 881 N N . GLU A 1 113 ? 2.997 7.592 -12.437 1.00 80.44 113 GLU A N 1
ATOM 882 C CA . GLU A 1 113 ? 3.228 8.625 -11.409 1.00 80.44 113 GLU A CA 1
ATOM 883 C C . GLU A 1 113 ? 4.523 9.431 -11.625 1.00 80.44 113 GLU A C 1
ATOM 885 O O . GLU A 1 113 ? 4.551 10.618 -11.314 1.00 80.44 113 GLU A O 1
ATOM 890 N N . TRP A 1 114 ? 5.581 8.824 -12.178 1.00 80.06 114 TRP A N 1
ATOM 891 C CA . TRP A 1 114 ? 6.825 9.534 -12.514 1.00 80.06 114 TRP A CA 1
ATOM 892 C C . TRP A 1 114 ? 6.679 10.486 -13.701 1.00 80.06 114 TRP A C 1
ATOM 894 O O . TRP A 1 114 ? 7.279 11.560 -13.713 1.00 80.06 114 TRP A O 1
ATOM 904 N N . TYR A 1 115 ? 5.916 10.075 -14.713 1.00 74.56 115 TYR A N 1
ATOM 905 C CA . TYR A 1 115 ? 5.819 10.780 -15.990 1.00 74.56 115 TYR A CA 1
ATOM 906 C C . TYR A 1 115 ? 4.500 11.556 -16.168 1.00 74.56 115 TYR A C 1
ATOM 908 O O . TYR A 1 115 ? 4.342 12.255 -17.171 1.00 74.56 115 TYR A O 1
ATOM 916 N N . ALA A 1 116 ? 3.554 11.474 -15.224 1.00 64.69 116 ALA A N 1
ATOM 917 C CA . ALA A 1 116 ? 2.233 12.077 -15.359 1.00 64.69 116 ALA A CA 1
ATOM 918 C C . ALA A 1 116 ? 2.118 13.476 -14.738 1.00 64.69 116 ALA A C 1
ATOM 920 O O . ALA A 1 116 ? 2.096 13.647 -13.524 1.00 64.69 116 ALA A O 1
ATOM 921 N N . VAL A 1 117 ? 1.962 14.439 -15.651 1.00 56.09 117 VAL A N 1
ATOM 922 C CA . VAL A 1 117 ? 0.833 15.376 -15.797 1.00 56.09 117 VAL A CA 1
ATOM 923 C C . VAL A 1 117 ? 0.392 16.163 -14.532 1.00 56.09 117 VAL A C 1
ATOM 925 O O . VAL A 1 117 ? 0.093 15.540 -13.516 1.00 56.09 117 VAL A O 1
ATOM 928 N N . PRO A 1 118 ? 0.274 17.516 -14.589 1.00 59.44 118 PRO A N 1
ATOM 929 C CA . PRO A 1 118 ? -0.234 18.349 -13.491 1.00 59.44 118 PRO A CA 1
ATOM 930 C C . PRO A 1 118 ? -1.418 17.732 -12.738 1.00 59.44 118 PRO A C 1
ATOM 932 O O . PRO A 1 118 ? -2.336 17.195 -13.359 1.00 59.44 118 PRO A O 1
ATOM 935 N N . ALA A 1 119 ? -1.416 17.841 -11.405 1.00 58.84 119 ALA A N 1
ATOM 936 C CA . ALA A 1 119 ? -2.401 17.201 -10.522 1.00 58.84 119 ALA A CA 1
ATOM 937 C C . ALA A 1 119 ? -3.871 17.481 -10.912 1.00 58.84 119 ALA A C 1
ATOM 939 O O . ALA A 1 119 ? -4.756 16.687 -10.615 1.00 58.84 119 ALA A O 1
ATOM 940 N N . GLU A 1 120 ? -4.124 18.590 -11.608 1.00 59.66 120 GLU A N 1
ATOM 941 C CA . GLU A 1 120 ? -5.433 19.044 -12.098 1.00 59.66 120 GLU A CA 1
ATOM 942 C C . GLU A 1 120 ? -6.057 18.153 -13.187 1.00 59.66 120 GLU A C 1
ATOM 944 O O . GLU A 1 120 ? -7.271 18.171 -13.374 1.00 59.66 120 GLU A O 1
ATOM 949 N N . ILE A 1 121 ? -5.246 17.380 -13.910 1.00 63.06 121 ILE A N 1
ATOM 950 C CA . ILE A 1 121 ? -5.668 16.532 -15.042 1.00 63.06 121 ILE A CA 1
ATOM 951 C C . ILE A 1 121 ? -5.367 15.048 -14.800 1.00 63.06 121 ILE A C 1
ATOM 953 O O . ILE A 1 121 ? -5.575 14.204 -15.674 1.00 63.06 121 ILE A O 1
ATOM 957 N N . GLN A 1 122 ? -4.917 14.715 -13.592 1.00 60.00 122 GLN A N 1
ATOM 958 C CA . GLN A 1 122 ? -4.735 13.343 -13.151 1.00 60.00 122 GLN A CA 1
ATOM 959 C C . GLN A 1 122 ? -6.107 12.673 -12.919 1.00 60.00 122 GLN A C 1
ATOM 961 O O . GLN A 1 122 ? -6.963 13.241 -12.234 1.00 60.00 122 GLN A O 1
ATOM 966 N N . PRO A 1 123 ? -6.360 11.469 -13.472 1.00 54.50 123 PRO A N 1
ATOM 967 C CA . PRO A 1 123 ? -7.600 10.743 -13.214 1.00 54.50 123 PRO A CA 1
ATOM 968 C C . PRO A 1 123 ? -7.737 10.402 -11.716 1.00 54.50 123 PRO A C 1
ATOM 970 O O . PRO A 1 123 ? -6.734 10.321 -11.003 1.00 54.50 123 PRO A O 1
ATOM 973 N N . PRO A 1 124 ? -8.959 10.166 -11.202 1.00 50.12 124 PRO A N 1
ATOM 974 C CA . PRO A 1 124 ? -9.151 9.724 -9.822 1.00 50.12 124 PRO A CA 1
ATOM 975 C C . PRO A 1 124 ? -8.261 8.514 -9.485 1.00 50.12 124 PRO A C 1
ATOM 977 O O . PRO A 1 124 ? -8.326 7.489 -10.160 1.00 50.12 124 PRO A O 1
ATOM 980 N N . GLY A 1 125 ? -7.413 8.647 -8.459 1.00 51.12 125 GLY A N 1
ATOM 981 C CA . GLY A 1 125 ? -6.436 7.624 -8.058 1.00 51.12 125 GLY A CA 1
ATOM 982 C C . GLY A 1 125 ? -5.017 7.790 -8.622 1.00 51.12 125 GLY A C 1
ATOM 983 O O . GLY A 1 125 ? -4.159 6.983 -8.283 1.00 51.12 125 GLY A O 1
ATOM 984 N N . ALA A 1 126 ? -4.753 8.816 -9.439 1.00 53.62 126 ALA A N 1
ATOM 985 C CA . ALA A 1 126 ? -3.395 9.179 -9.868 1.00 53.62 126 ALA A CA 1
ATOM 986 C C . ALA A 1 126 ? -2.671 10.133 -8.895 1.00 53.62 126 ALA A C 1
ATOM 988 O O . ALA A 1 126 ? -1.455 10.293 -8.982 1.00 53.62 126 ALA A O 1
ATOM 989 N N . VAL A 1 127 ? -3.398 10.702 -7.928 1.00 64.75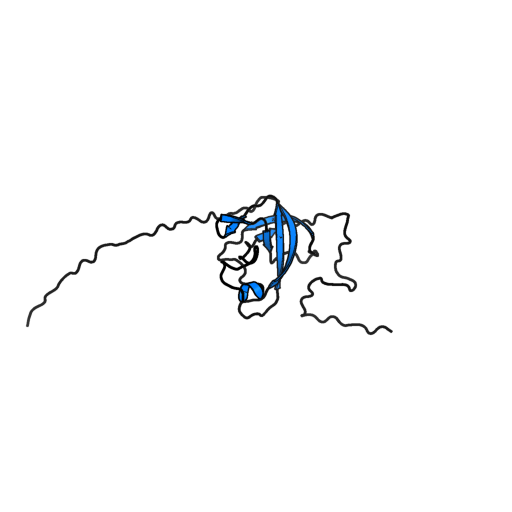 127 VAL A N 1
ATOM 990 C CA . VAL A 1 127 ? -2.809 11.416 -6.788 1.00 64.75 127 VAL A CA 1
ATOM 991 C C . VAL A 1 127 ? -2.205 10.391 -5.815 1.00 64.75 127 VAL A C 1
ATOM 993 O O . VAL A 1 127 ? -2.840 9.356 -5.587 1.00 64.75 127 VAL A O 1
ATOM 996 N N . PRO A 1 128 ? -1.029 10.653 -5.204 1.00 73.44 128 PRO A N 1
ATOM 997 C CA . PRO A 1 128 ? -0.363 9.682 -4.344 1.00 73.44 128 PRO A CA 1
ATOM 998 C C . PRO A 1 128 ? -1.273 9.190 -3.216 1.00 73.44 128 PRO A C 1
ATOM 1000 O O . PRO A 1 128 ? -1.709 9.970 -2.363 1.00 73.44 128 PRO A O 1
ATOM 1003 N N . LEU A 1 129 ? -1.537 7.883 -3.209 1.00 86.81 129 LEU A N 1
ATOM 1004 C CA . LEU A 1 129 ? -2.243 7.224 -2.116 1.00 86.81 129 LEU A CA 1
ATOM 1005 C C . LEU A 1 129 ? -1.381 7.248 -0.843 1.00 86.81 129 LEU A C 1
ATOM 1007 O O . LEU A 1 129 ? -0.150 7.135 -0.936 1.00 86.81 129 LEU A O 1
ATOM 1011 N N . PRO A 1 130 ? -1.997 7.361 0.346 1.00 88.62 130 PRO A N 1
ATOM 1012 C CA . PRO A 1 130 ? -1.287 7.234 1.609 1.00 88.62 130 PRO A CA 1
ATOM 1013 C C . PRO A 1 130 ? -0.661 5.844 1.720 1.00 88.62 130 PRO A C 1
ATOM 1015 O O . PRO A 1 130 ? -1.220 4.856 1.243 1.00 88.62 130 PRO A O 1
ATOM 1018 N N . GLU A 1 131 ? 0.509 5.776 2.344 1.00 91.75 131 GLU A N 1
ATOM 1019 C CA . GLU A 1 131 ? 1.208 4.518 2.588 1.00 91.75 131 GLU A CA 1
ATOM 1020 C C . GLU A 1 131 ? 0.912 4.002 3.987 1.00 91.75 131 GLU A C 1
ATOM 1022 O O . GLU A 1 131 ? 0.938 4.777 4.945 1.00 91.75 131 GLU A O 1
ATOM 1027 N N . LEU A 1 132 ? 0.656 2.700 4.093 1.00 91.50 132 LEU A N 1
ATOM 1028 C CA . LEU A 1 132 ? 0.467 2.029 5.370 1.00 91.50 132 LEU A CA 1
ATOM 1029 C C . LEU A 1 132 ? 1.508 0.940 5.583 1.00 91.50 132 LEU A C 1
ATOM 1031 O O . LEU A 1 132 ? 1.833 0.175 4.673 1.00 91.50 132 LEU A O 1
ATOM 1035 N N . VAL A 1 133 ? 1.925 0.816 6.838 1.00 91.50 133 VAL A N 1
ATOM 1036 C CA . VAL A 1 133 ? 2.580 -0.383 7.356 1.00 91.50 133 VAL A CA 1
ATOM 1037 C C . VAL A 1 133 ? 1.505 -1.276 7.956 1.00 91.50 133 VAL A C 1
ATOM 1039 O O . VAL A 1 133 ? 0.707 -0.824 8.777 1.00 91.50 133 VAL A O 1
ATOM 1042 N N . LEU A 1 134 ? 1.476 -2.541 7.547 1.00 90.75 134 LEU A N 1
ATOM 1043 C CA . LEU A 1 134 ? 0.518 -3.525 8.040 1.00 90.75 134 LEU A CA 1
ATOM 1044 C C . LEU A 1 134 ? 1.218 -4.555 8.926 1.00 90.75 134 LEU A C 1
ATOM 1046 O O . LEU A 1 134 ? 2.313 -5.015 8.617 1.00 90.75 134 LEU A O 1
ATOM 1050 N N . THR A 1 135 ? 0.578 -4.933 10.029 1.00 90.06 135 THR A N 1
ATOM 1051 C CA . THR A 1 135 ? 1.089 -5.932 10.978 1.00 90.06 135 THR A CA 1
ATOM 1052 C C . THR A 1 135 ? -0.019 -6.894 11.399 1.00 90.06 135 THR A C 1
ATOM 1054 O O . THR A 1 135 ? -1.203 -6.594 11.246 1.00 90.06 135 THR A O 1
ATOM 1057 N N . ASN A 1 136 ? 0.355 -8.062 11.935 1.00 88.94 136 ASN A N 1
ATOM 1058 C CA . ASN A 1 136 ? -0.586 -9.105 12.370 1.00 88.94 136 ASN A CA 1
ATOM 1059 C C . ASN A 1 136 ? -1.608 -9.485 11.285 1.00 88.94 136 ASN A C 1
ATOM 1061 O O . ASN A 1 136 ? -2.808 -9.546 11.545 1.00 88.94 136 ASN A O 1
ATOM 1065 N N . ILE A 1 137 ? -1.127 -9.687 10.056 1.00 88.38 137 ILE A N 1
ATOM 1066 C CA . ILE A 1 137 ? -1.987 -9.983 8.912 1.00 88.38 137 ILE A CA 1
ATOM 1067 C C . ILE A 1 137 ? -2.532 -11.407 9.022 1.00 88.38 137 ILE A C 1
ATOM 1069 O O . ILE A 1 137 ? -1.766 -12.366 9.113 1.00 88.38 137 ILE A O 1
ATOM 1073 N N . VAL A 1 138 ? -3.854 -11.537 8.955 1.00 89.31 138 VAL A N 1
ATOM 1074 C CA . VAL A 1 138 ? -4.563 -12.819 8.923 1.00 89.31 138 VAL A CA 1
ATOM 1075 C C . VAL A 1 138 ? -5.459 -12.842 7.691 1.00 89.31 138 VAL A C 1
ATOM 1077 O O . VAL A 1 138 ? -6.401 -12.059 7.578 1.00 89.31 138 VAL A O 1
ATOM 1080 N N . VAL A 1 139 ? -5.164 -13.728 6.740 1.00 86.19 139 VAL A N 1
ATOM 1081 C CA . VAL A 1 139 ? -5.978 -13.872 5.524 1.00 86.19 139 VAL A CA 1
ATOM 1082 C C . VAL A 1 139 ? -7.328 -14.470 5.885 1.00 86.19 139 VAL A C 1
ATOM 1084 O O . VAL A 1 139 ? -7.399 -15.489 6.569 1.00 86.19 139 VAL A O 1
ATOM 1087 N N . ILE A 1 140 ? -8.394 -13.833 5.405 1.00 84.50 140 ILE A N 1
ATOM 1088 C CA . ILE A 1 140 ? -9.752 -14.341 5.550 1.00 84.50 140 ILE A CA 1
ATOM 1089 C C . ILE A 1 140 ? -9.958 -15.339 4.406 1.00 84.50 140 ILE A C 1
ATOM 1091 O O . ILE A 1 140 ? -9.900 -14.935 3.239 1.00 84.50 140 ILE A O 1
ATOM 1095 N N . PRO A 1 141 ? -10.173 -16.635 4.695 1.00 73.94 141 PRO A N 1
ATOM 1096 C CA . PRO A 1 141 ? -10.463 -17.607 3.657 1.00 73.94 141 PRO A CA 1
ATOM 1097 C C . PRO A 1 141 ? -11.768 -17.202 2.979 1.00 73.94 141 PRO A C 1
ATOM 1099 O O . PRO A 1 141 ? -12.825 -17.173 3.606 1.00 73.94 141 PRO A O 1
ATOM 1102 N N . ILE A 1 142 ? -11.697 -16.870 1.696 1.00 65.94 142 ILE A N 1
ATOM 1103 C CA . ILE A 1 142 ? -12.896 -16.712 0.886 1.00 65.94 142 ILE A CA 1
ATOM 1104 C C . ILE A 1 142 ? -13.212 -18.120 0.390 1.00 65.94 142 ILE A C 1
ATOM 1106 O O . ILE A 1 142 ? -12.424 -18.678 -0.370 1.00 65.94 142 ILE A O 1
ATOM 1110 N N . GLU A 1 143 ? -14.338 -18.705 0.801 1.00 59.50 143 GLU A N 1
ATOM 1111 C CA . GLU A 1 143 ? -14.749 -20.074 0.420 1.00 59.50 143 GLU A CA 1
ATOM 1112 C C . GLU A 1 143 ? -14.899 -20.295 -1.103 1.00 59.50 143 GLU A C 1
ATOM 1114 O O . GLU A 1 143 ? -15.246 -21.385 -1.546 1.00 59.50 143 GLU A O 1
ATOM 1119 N N . GLN A 1 144 ? -14.642 -19.280 -1.933 1.00 49.31 144 GLN A N 1
ATOM 1120 C CA . GLN A 1 144 ? -15.024 -19.259 -3.342 1.00 49.31 144 GLN A CA 1
ATOM 1121 C C . GLN A 1 144 ? -13.875 -19.147 -4.348 1.00 49.31 144 GLN A C 1
ATOM 1123 O O . GLN A 1 144 ? -14.153 -19.152 -5.544 1.00 49.31 144 GLN A O 1
ATOM 1128 N N . TYR A 1 145 ? -12.604 -19.104 -3.931 1.00 46.44 145 TYR A N 1
ATOM 1129 C CA . TYR A 1 145 ? -11.497 -19.082 -4.896 1.00 46.44 145 TYR A CA 1
ATOM 1130 C C . TYR A 1 145 ? -10.353 -20.011 -4.480 1.00 46.44 145 TYR A C 1
ATOM 1132 O O . TYR A 1 145 ? -9.855 -19.886 -3.361 1.00 46.44 145 TYR A O 1
ATOM 1140 N N . PRO A 1 146 ? -9.897 -20.929 -5.356 1.00 47.56 146 PRO A N 1
ATOM 1141 C CA . PRO A 1 146 ? -8.683 -21.689 -5.097 1.00 47.56 146 PRO A CA 1
ATOM 1142 C C . PRO A 1 146 ? -7.510 -20.715 -4.931 1.00 47.56 146 PRO A C 1
ATOM 1144 O O . PRO A 1 146 ? -7.143 -19.988 -5.855 1.00 47.56 146 PRO A O 1
ATOM 1147 N N . LEU A 1 147 ? -6.944 -20.684 -3.724 1.00 46.03 147 LEU A N 1
ATOM 1148 C CA . LEU A 1 147 ? -5.718 -19.959 -3.408 1.00 46.03 147 LEU A CA 1
ATOM 1149 C C . LEU A 1 147 ? -4.573 -20.588 -4.209 1.00 46.03 147 LEU A C 1
ATOM 1151 O O . LEU A 1 147 ? -4.066 -21.653 -3.863 1.00 46.03 147 LEU A O 1
ATOM 1155 N N . PHE A 1 148 ? -4.175 -19.949 -5.306 1.00 44.84 148 PHE A N 1
ATOM 1156 C CA . PHE A 1 148 ? -3.006 -20.367 -6.071 1.00 44.84 148 PHE A CA 1
ATOM 1157 C C . PHE A 1 148 ? -1.740 -19.768 -5.452 1.00 44.84 148 PHE A C 1
ATOM 1159 O O . PHE A 1 148 ? -1.439 -18.591 -5.636 1.00 44.84 148 PHE A O 1
ATOM 1166 N N . CYS A 1 149 ? -0.976 -20.607 -4.750 1.00 41.97 149 CYS A N 1
ATOM 1167 C CA . CYS A 1 149 ? 0.392 -20.319 -4.322 1.00 41.97 149 CYS A CA 1
ATOM 1168 C C . CYS A 1 149 ? 1.340 -21.459 -4.713 1.00 41.97 149 CYS A C 1
ATOM 1170 O O . CYS A 1 149 ? 1.098 -22.612 -4.377 1.00 41.97 149 CYS A O 1
ATOM 1172 N N . ARG A 1 150 ? 2.402 -21.082 -5.442 1.00 41.56 150 ARG A N 1
ATOM 1173 C CA . ARG A 1 150 ? 3.606 -21.819 -5.889 1.00 41.56 150 ARG A CA 1
ATOM 1174 C C . ARG A 1 150 ? 3.572 -23.359 -5.884 1.00 41.56 150 ARG A C 1
ATOM 1176 O O . ARG A 1 150 ? 3.741 -24.013 -4.864 1.00 41.56 150 ARG A O 1
ATOM 1183 N N . GLY A 1 151 ? 3.566 -23.909 -7.102 1.00 40.69 151 GLY A N 1
ATOM 1184 C CA . GLY A 1 151 ? 3.995 -25.281 -7.381 1.00 40.69 151 GLY A CA 1
ATOM 1185 C C . GLY A 1 151 ? 3.933 -25.671 -8.859 1.00 40.69 151 GLY A C 1
ATOM 1186 O O . GLY A 1 151 ? 4.820 -26.372 -9.333 1.00 40.69 151 GLY A O 1
ATOM 1187 N N . ARG A 1 152 ? 2.939 -25.198 -9.625 1.00 38.16 152 ARG A N 1
ATOM 1188 C CA . ARG A 1 152 ? 2.849 -25.435 -11.077 1.00 38.16 152 ARG A CA 1
ATOM 1189 C C . ARG A 1 152 ? 2.176 -24.258 -11.791 1.00 38.16 152 ARG A C 1
ATOM 1191 O O . ARG A 1 152 ? 1.052 -23.901 -11.476 1.00 38.16 152 ARG A O 1
ATOM 1198 N N . VAL A 1 153 ? 2.943 -23.659 -12.700 1.00 51.94 153 VAL A N 1
ATOM 1199 C CA . VAL A 1 153 ? 2.591 -22.871 -13.897 1.00 51.94 153 VAL A CA 1
ATOM 1200 C C . VAL A 1 153 ? 1.110 -22.461 -14.066 1.00 51.94 153 VAL A C 1
ATOM 1202 O O . VAL A 1 153 ? 0.315 -23.288 -14.496 1.00 51.94 153 VAL A O 1
ATOM 1205 N N . ALA A 1 154 ? 0.778 -21.178 -13.824 1.00 36.62 154 ALA A N 1
ATOM 1206 C CA . ALA A 1 154 ? -0.177 -20.338 -14.592 1.00 36.62 154 ALA A CA 1
ATOM 1207 C C . ALA A 1 154 ? -0.307 -18.899 -13.990 1.00 36.62 154 ALA A C 1
ATOM 1209 O O . ALA A 1 154 ? -0.015 -18.729 -12.809 1.00 36.62 154 ALA A O 1
ATOM 1210 N N . PRO A 1 155 ? -0.685 -17.857 -14.774 1.00 43.72 155 PRO A N 1
ATOM 1211 C CA . PRO A 1 155 ? -0.288 -16.440 -14.593 1.00 43.72 155 PRO A CA 1
ATOM 1212 C C . PRO A 1 155 ? -1.397 -15.498 -14.045 1.00 43.72 155 PRO A C 1
ATOM 1214 O O . PRO A 1 155 ? -2.543 -15.930 -13.946 1.00 43.72 155 PRO A O 1
ATOM 1217 N N . PRO A 1 156 ? -1.132 -14.187 -13.801 1.00 45.44 156 PRO A N 1
ATOM 1218 C CA . PRO A 1 156 ? 0.141 -13.524 -13.550 1.00 45.44 156 PRO A CA 1
ATOM 1219 C C . PRO A 1 156 ? 0.211 -13.124 -12.066 1.00 45.44 156 PRO A C 1
ATOM 1221 O O . PRO A 1 156 ? -0.186 -12.030 -11.665 1.00 45.44 156 PRO A O 1
ATOM 1224 N N . CYS A 1 157 ? 0.775 -13.994 -11.236 1.00 39.34 157 CYS A N 1
ATOM 1225 C CA . CYS A 1 157 ? 1.524 -13.477 -10.100 1.00 39.34 157 CYS A CA 1
ATOM 1226 C C . CYS A 1 157 ? 2.753 -12.794 -10.706 1.00 39.34 157 CYS A C 1
ATOM 1228 O O . CYS A 1 157 ? 3.437 -13.400 -11.529 1.00 39.34 157 CYS A O 1
ATOM 1230 N N . LEU A 1 158 ? 2.981 -11.526 -10.374 1.00 39.16 158 LEU A N 1
ATOM 1231 C CA . LEU A 1 158 ? 4.126 -10.750 -10.842 1.00 39.16 158 LEU A CA 1
ATOM 1232 C C . LEU A 1 158 ? 5.405 -11.464 -10.375 1.00 39.16 158 LEU A C 1
ATOM 1234 O O . LEU A 1 158 ? 5.843 -11.311 -9.237 1.00 39.16 158 LEU A O 1
ATOM 1238 N N . CYS A 1 159 ? 5.958 -12.327 -11.223 1.00 35.66 159 CYS A N 1
ATOM 1239 C CA . CYS A 1 159 ? 7.263 -12.921 -11.003 1.00 35.66 159 CYS A CA 1
ATOM 1240 C C . CYS A 1 159 ? 8.280 -11.788 -11.130 1.00 35.66 159 CYS A C 1
ATOM 1242 O O . CYS A 1 159 ? 8.448 -11.231 -12.213 1.00 35.66 159 CYS A O 1
ATOM 1244 N N . ILE A 1 160 ? 8.926 -11.429 -10.021 1.00 38.84 160 ILE A N 1
ATOM 1245 C CA . ILE A 1 160 ? 10.133 -10.602 -10.045 1.00 38.84 160 ILE A CA 1
ATOM 1246 C C . ILE A 1 160 ? 11.182 -11.411 -10.828 1.00 38.84 160 ILE A C 1
ATOM 1248 O O . ILE A 1 160 ? 11.485 -12.538 -10.421 1.00 38.84 160 ILE A O 1
ATOM 1252 N N . PRO A 1 161 ? 11.672 -10.925 -11.980 1.00 38.06 161 PRO A N 1
ATOM 1253 C CA . PRO A 1 161 ? 12.556 -11.698 -12.830 1.00 38.06 161 PRO A CA 1
ATOM 1254 C C . PRO A 1 161 ? 13.996 -11.474 -12.374 1.00 38.06 161 PRO A C 1
ATOM 1256 O O . PRO A 1 161 ? 14.664 -10.634 -12.950 1.00 38.06 161 PRO A O 1
ATOM 1259 N N . ASP A 1 162 ? 14.468 -12.192 -11.353 1.00 45.66 162 ASP A N 1
ATOM 1260 C CA . ASP A 1 162 ? 15.912 -12.211 -11.043 1.00 45.66 162 ASP A CA 1
ATOM 1261 C C . ASP A 1 162 ? 16.476 -13.574 -10.603 1.00 45.66 162 ASP A C 1
ATOM 1263 O O . ASP A 1 162 ? 17.688 -13.707 -10.505 1.00 45.66 162 ASP A O 1
ATOM 1267 N N . ASP A 1 163 ? 15.664 -14.632 -10.483 1.00 40.53 163 ASP A N 1
ATOM 1268 C CA . ASP A 1 163 ? 16.182 -15.998 -10.306 1.00 40.53 163 ASP A CA 1
ATOM 1269 C C . ASP A 1 163 ? 15.538 -16.947 -11.325 1.00 40.53 163 ASP A C 1
ATOM 1271 O O . ASP A 1 163 ? 14.333 -17.214 -11.305 1.00 40.53 163 ASP A O 1
ATOM 1275 N N . GLY A 1 164 ? 16.353 -17.404 -12.278 1.00 37.44 164 GLY A N 1
ATOM 1276 C CA . GLY A 1 164 ? 15.942 -18.119 -13.484 1.00 37.44 164 GLY A CA 1
ATOM 1277 C C . GLY A 1 164 ? 14.989 -19.295 -13.250 1.00 37.44 164 GLY A C 1
ATOM 1278 O O . GLY A 1 164 ? 15.292 -20.249 -12.537 1.00 37.44 164 GLY A O 1
ATOM 1279 N N . CYS A 1 165 ? 13.851 -19.274 -13.947 1.00 31.41 165 CYS A N 1
ATOM 1280 C CA . CYS A 1 165 ? 13.010 -20.454 -14.113 1.00 31.41 165 CYS A CA 1
ATOM 1281 C C . CYS A 1 165 ? 13.580 -21.323 -15.242 1.00 31.41 165 CYS A C 1
ATOM 1283 O O . CYS A 1 165 ? 13.451 -20.997 -16.421 1.00 31.41 165 CYS A O 1
ATOM 1285 N N . PHE A 1 166 ? 14.208 -22.438 -14.871 1.00 32.28 166 PHE A N 1
ATOM 1286 C CA . PHE A 1 166 ? 14.609 -23.499 -15.792 1.00 32.28 166 PHE A CA 1
ATOM 1287 C C . PHE A 1 166 ? 13.346 -24.144 -16.390 1.00 32.28 166 PHE A C 1
ATOM 1289 O O . PHE A 1 166 ? 12.563 -24.768 -15.672 1.00 32.28 166 PHE A O 1
ATOM 1296 N N . GLN A 1 167 ? 13.122 -23.990 -17.696 1.00 34.00 167 GLN A N 1
ATOM 1297 C CA . GLN A 1 167 ? 12.141 -24.803 -18.414 1.00 34.00 167 GLN A CA 1
ATOM 1298 C C . GLN A 1 167 ? 12.725 -26.207 -18.612 1.00 34.00 167 GLN A C 1
ATOM 1300 O O . GLN A 1 167 ? 13.786 -26.359 -19.216 1.00 34.00 167 GLN A O 1
ATOM 1305 N N . GLN A 1 168 ? 12.044 -27.243 -18.116 1.00 34.72 168 GLN A N 1
ATOM 1306 C CA . GLN A 1 168 ? 12.302 -28.602 -18.591 1.00 34.72 168 GLN A CA 1
ATOM 1307 C C . GLN A 1 168 ? 11.730 -28.757 -20.010 1.00 34.72 168 GLN A C 1
ATOM 1309 O O . GLN A 1 168 ? 10.576 -28.380 -20.228 1.00 34.72 168 GLN A O 1
ATOM 1314 N N . PRO A 1 169 ? 12.477 -29.342 -20.962 1.00 37.72 169 PRO A N 1
ATOM 1315 C CA . PRO A 1 169 ? 11.907 -29.787 -22.222 1.00 37.72 169 PRO A CA 1
ATOM 1316 C C . PRO A 1 169 ? 11.174 -31.119 -21.982 1.00 37.72 169 PRO A C 1
ATOM 1318 O O . PRO A 1 169 ? 11.810 -32.135 -21.717 1.00 37.72 169 PRO A O 1
ATOM 1321 N N . GLY A 1 170 ? 9.841 -31.111 -22.038 1.00 45.00 170 GLY A N 1
ATOM 1322 C CA . GLY A 1 170 ? 9.023 -32.319 -22.227 1.00 45.00 170 GLY A CA 1
ATOM 1323 C C . GLY A 1 170 ? 8.483 -32.283 -23.657 1.00 45.00 170 GLY A C 1
ATOM 1324 O O . GLY A 1 170 ? 7.873 -31.284 -24.029 1.00 45.00 170 GLY A O 1
ATOM 1325 N N . SER A 1 171 ? 8.956 -33.158 -24.550 1.00 42.81 171 SER A N 1
ATOM 1326 C CA . SER A 1 171 ? 8.556 -34.567 -24.750 1.00 42.81 171 SER A CA 1
ATOM 1327 C C . SER A 1 171 ? 7.249 -34.680 -25.521 1.00 42.81 171 SER A C 1
ATOM 1329 O O . SER A 1 171 ? 6.202 -34.390 -24.902 1.00 42.81 171 SER A O 1
#

Secondary structure (DSSP, 8-state):
------------------------------S-EEEEEEEEEEEEB-TTS-S-EEEEEEEEES--EE-GGGPEESEEEES---TTS---TT-EEEEEEEEPPGGGS---B-HHHHH---GGGPPTT-SPPPBEEEEEEEEPP-TTS----SSS--S-S---TTS--------

Radius of gyration: 24.87 Å; chains: 1; bounding box: 59×97×42 Å

Sequence (171 aa):
MMITMRILALVGLGAVAMSNSCQKEEFTSETEVVTARVVRIETTVNANSKNPRPRWVVDIAPLELPGWTGRLYTQAKVFDLPDTLCYGVGTQFTARYKLTPQTQQTPWATIYEWYAVPAEIQPPGAVPLPELVLTNIVVIPIEQYPLFCRGRVAPPCLCIPDDGCFQQPGS

Organism: NCBI:txid1908237

pLDDT: mean 70.11, std 20.31, range [31.41, 94.5]

Foldseek 3Di:
DDDDDDDDDPDDDPPPPPPPCPVPPQPFQQDDKKKKFFADKAWWAALVRDDTAIKTKIQIPPDWPQDPPRHTDRIAIERDDDPPADHDGGWMKIWGKGWQPPVRDDRIDGPCLNPDDDPVPQDPPSGHGTYMDTHPIGTDDDVPDPRDDDDDDDDDPPPPPDDDDDDDDDD